Protein AF-R7U0I9-F1 (afdb_monomer_lite)

InterPro domains:
  IPR000949 ELM2 domain [PS51156] (1-55)
  IPR001005 SANT/Myb domain [PF00249] (60-103)
  IPR001005 SANT/Myb domain [SM00717] (57-105)
  IPR009057 Homedomain-like superfamily [SSF46689] (47-105)
  IPR017884 SANT domain [PS51293] (56-107)
  IPR051066 Transcriptional Regulator and Corepressor [PTHR16089] (1-124)

pLDDT: mean 70.16, std 18.09, range [36.66, 93.75]

Radius of gyration: 19.25 Å; chains: 1; bounding box: 50×29×49 Å

Organism: Capitella teleta (NCBI:txid283909)

Secondary structure (DSSP, 8-state):
--S----TTS-HHHHHHHHHHHHHHH---HHHHHHHHHHTTT-HHHHHHHHTTT-PPP----HHHHHHHHHHHHHHTT-HHHHTTT-TTS-HHHHHHHHHHHHHHHTTS-TTHHHHTTTT-TTHHHHHHHHHHHHHHHHHHHHHHS--

Foldseek 3Di:
DDQDDDDPPDDPVLLVVLQVCLCPVQNDDSSVSRSLCVVVVNDSVVSVVCSVVCRDDPLPQDPVNVVLLVVQCVVPPPPLVSSCVSVVVDDSVSSVVVVVVVVVVVVPPDPVVVVPPVPPDPPPVVVVVVVVVVVVVVVVVVVVPVPD

Sequence (148 aa):
MLVWAPHREVGDVKLDEYIHVAKEKHGYNVEQALGMLFWHKHSVDKALTDLANFTPFPDDWTVEDKVLFEQAFSFHGKSFHRIRQMLPDKSIASLVKYYYSWKKTRSRTSLMDRQARKLTNNKEERYNTCISHVLNFISYFLFFFFSQ

Structure (mmCIF, N/CA/C/O backbone):
data_AF-R7U0I9-F1
#
_entry.id   AF-R7U0I9-F1
#
loop_
_atom_site.group_PDB
_atom_site.id
_atom_site.type_symbol
_atom_site.label_atom_id
_atom_site.label_alt_id
_atom_site.label_comp_id
_atom_site.label_asym_id
_atom_site.label_entity_id
_atom_site.label_seq_id
_atom_site.pdbx_PDB_ins_code
_atom_site.Cartn_x
_atom_site.Cartn_y
_atom_site.Cartn_z
_atom_site.occupancy
_atom_site.B_iso_or_equiv
_atom_site.auth_seq_id
_atom_site.auth_comp_id
_atom_site.auth_asym_id
_atom_site.auth_atom_id
_atom_site.pdbx_PDB_model_num
ATOM 1 N N . MET A 1 1 ? 6.525 15.834 -17.172 1.00 46.09 1 MET A N 1
ATOM 2 C CA . MET A 1 1 ? 7.360 14.852 -16.451 1.00 46.09 1 MET A CA 1
ATOM 3 C C . MET A 1 1 ? 6.919 13.473 -16.922 1.00 46.09 1 MET A C 1
ATOM 5 O O . MET A 1 1 ? 5.768 13.127 -16.691 1.00 46.09 1 MET A O 1
ATOM 9 N N . LEU A 1 2 ? 7.744 12.771 -17.705 1.00 50.03 2 LEU A N 1
ATOM 10 C CA . LEU A 1 2 ? 7.419 11.433 -18.214 1.00 50.03 2 LEU A CA 1
ATOM 11 C C . LEU A 1 2 ? 7.918 10.403 -17.196 1.00 50.03 2 LEU A C 1
ATOM 13 O O . LEU A 1 2 ? 9.104 10.391 -16.889 1.00 50.03 2 LEU A O 1
ATOM 17 N N . VAL A 1 3 ? 7.010 9.586 -16.664 1.00 55.78 3 VAL A N 1
ATOM 18 C CA . VAL A 1 3 ? 7.323 8.552 -15.657 1.00 55.78 3 VAL A CA 1
ATOM 19 C C . VAL A 1 3 ? 7.793 7.250 -16.324 1.00 55.78 3 VAL A C 1
ATOM 21 O O . VAL A 1 3 ? 8.500 6.461 -15.712 1.00 55.78 3 VAL A O 1
ATOM 24 N N . TRP A 1 4 ? 7.440 7.044 -17.595 1.00 60.16 4 TRP A N 1
ATOM 25 C CA . TRP A 1 4 ? 7.859 5.903 -18.406 1.00 60.16 4 TRP A CA 1
ATOM 26 C C . TRP A 1 4 ? 7.690 6.224 -19.896 1.00 60.16 4 TRP A C 1
ATOM 28 O O . TRP A 1 4 ? 6.753 6.938 -20.265 1.00 60.16 4 TRP A O 1
ATOM 38 N N . ALA A 1 5 ? 8.559 5.682 -20.751 1.00 59.31 5 ALA A N 1
ATOM 39 C CA . ALA A 1 5 ? 8.393 5.693 -22.203 1.00 59.31 5 ALA A CA 1
ATOM 40 C C . ALA A 1 5 ? 8.688 4.289 -22.753 1.00 59.31 5 ALA A C 1
ATOM 42 O O . ALA A 1 5 ? 9.695 3.706 -22.358 1.00 59.31 5 ALA A O 1
ATOM 43 N N . PRO A 1 6 ? 7.862 3.742 -23.662 1.00 59.00 6 PRO A N 1
ATOM 44 C CA . PRO A 1 6 ? 8.150 2.459 -24.290 1.00 59.00 6 PRO A CA 1
ATOM 45 C C . PRO A 1 6 ? 9.446 2.558 -25.104 1.00 59.00 6 PRO A C 1
ATOM 47 O O . PRO A 1 6 ? 9.513 3.284 -26.100 1.00 59.00 6 PRO A O 1
ATOM 50 N N . HIS A 1 7 ? 10.478 1.838 -24.665 1.00 57.84 7 HIS A N 1
ATOM 51 C CA . HIS A 1 7 ? 11.780 1.801 -25.322 1.00 57.84 7 HIS A CA 1
ATOM 52 C C . HIS A 1 7 ? 11.897 0.538 -26.173 1.00 57.84 7 HIS A C 1
ATOM 54 O O . HIS A 1 7 ? 11.701 -0.566 -25.677 1.00 57.84 7 HIS A O 1
ATOM 60 N N . ARG A 1 8 ? 12.210 0.692 -27.464 1.00 62.72 8 ARG A N 1
ATOM 61 C CA . ARG A 1 8 ? 12.202 -0.409 -28.452 1.00 62.72 8 ARG A CA 1
ATOM 62 C C . ARG A 1 8 ? 13.413 -1.348 -28.362 1.00 62.72 8 ARG A C 1
ATOM 64 O O . ARG A 1 8 ? 13.489 -2.297 -29.132 1.00 62.72 8 ARG A O 1
ATOM 71 N N . GLU A 1 9 ? 14.373 -1.068 -27.480 1.00 62.78 9 GLU A N 1
ATOM 72 C CA . GLU A 1 9 ? 15.628 -1.833 -27.392 1.00 62.78 9 GLU A CA 1
ATOM 73 C C . GLU A 1 9 ? 15.553 -3.037 -26.446 1.00 62.78 9 GLU A C 1
ATOM 75 O O . GLU A 1 9 ? 16.333 -3.977 -26.593 1.00 62.78 9 GLU A O 1
ATOM 80 N N . VAL A 1 10 ? 14.614 -3.051 -25.496 1.00 64.50 10 VAL A N 1
ATOM 81 C CA . VAL A 1 10 ? 14.421 -4.201 -24.605 1.00 64.50 10 VAL A CA 1
ATOM 82 C C . VAL A 1 10 ? 13.316 -5.067 -25.190 1.00 64.50 10 VAL A C 1
ATOM 84 O O . VAL A 1 10 ? 12.171 -4.640 -25.267 1.00 64.50 10 VAL A O 1
ATOM 87 N N . GLY A 1 11 ? 13.661 -6.277 -25.634 1.00 74.31 11 GLY A N 1
ATOM 88 C CA . GLY A 1 11 ? 12.662 -7.241 -26.088 1.00 74.31 11 GLY A CA 1
ATOM 89 C C . GLY A 1 11 ? 11.744 -7.656 -24.938 1.00 74.31 11 GLY A C 1
ATOM 90 O O . GLY A 1 11 ? 12.235 -7.925 -23.839 1.00 74.31 11 GLY A O 1
ATOM 91 N N . ASP A 1 12 ? 10.442 -7.755 -25.209 1.00 75.25 12 ASP A N 1
ATOM 92 C CA . ASP A 1 12 ? 9.397 -8.036 -24.209 1.00 75.25 12 ASP A CA 1
ATOM 93 C C . ASP A 1 12 ? 9.716 -9.272 -23.347 1.00 75.25 12 ASP A C 1
ATOM 95 O O . ASP A 1 12 ? 9.544 -9.252 -22.134 1.00 75.25 12 ASP A O 1
ATOM 99 N N . VAL A 1 13 ? 10.319 -10.305 -23.946 1.00 82.12 13 VAL A N 1
ATOM 100 C CA . VAL A 1 13 ? 10.737 -11.537 -23.251 1.00 82.12 13 VAL A CA 1
ATOM 101 C C . VAL A 1 13 ? 11.758 -11.270 -22.137 1.00 82.12 13 VAL A C 1
ATOM 103 O O . VAL A 1 13 ? 11.646 -11.826 -21.048 1.00 82.12 13 VAL A O 1
ATOM 106 N N . LYS A 1 14 ? 12.749 -10.402 -22.383 1.00 82.06 14 LYS A N 1
ATOM 107 C CA . LYS A 1 14 ? 13.774 -10.058 -21.380 1.00 82.06 14 LYS A CA 1
ATOM 108 C C . LYS A 1 14 ? 13.205 -9.179 -20.270 1.00 82.06 14 LYS A C 1
ATOM 110 O O . LYS A 1 14 ? 13.662 -9.247 -19.132 1.00 82.06 14 LYS A O 1
ATOM 115 N N . LEU A 1 15 ? 12.232 -8.336 -20.610 1.00 83.69 15 LEU A N 1
ATOM 116 C CA . LEU A 1 15 ? 11.539 -7.494 -19.644 1.00 83.69 15 LEU A CA 1
ATOM 117 C C . LEU A 1 15 ? 10.678 -8.338 -18.697 1.00 83.69 15 LEU A C 1
ATOM 119 O O . LEU A 1 15 ? 10.732 -8.134 -17.484 1.00 83.69 15 LEU A O 1
ATOM 123 N N . ASP A 1 16 ? 9.942 -9.309 -19.234 1.00 85.06 16 ASP A N 1
ATOM 124 C CA . ASP A 1 16 ? 9.126 -10.228 -18.438 1.00 85.06 16 ASP A CA 1
ATOM 125 C C . ASP A 1 16 ? 9.986 -11.100 -17.516 1.00 85.06 16 ASP A C 1
ATOM 127 O O . ASP A 1 16 ? 9.654 -11.269 -16.340 1.00 85.06 16 ASP A O 1
ATOM 131 N N . GLU A 1 17 ? 11.128 -11.592 -18.005 1.00 87.44 17 GLU A N 1
ATOM 132 C CA . GLU A 1 17 ? 12.099 -12.329 -17.189 1.00 87.44 17 GLU A CA 1
ATOM 133 C C . GLU A 1 17 ? 12.642 -11.463 -16.040 1.00 87.44 17 GLU A 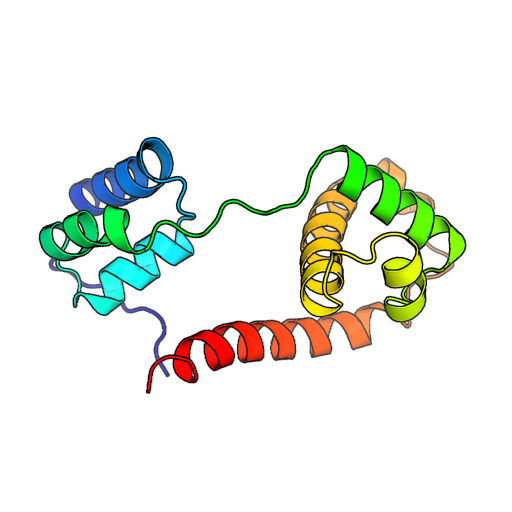C 1
ATOM 135 O O . GLU A 1 17 ? 12.672 -11.898 -14.887 1.00 87.44 17 GLU A O 1
ATOM 140 N N . TYR A 1 18 ? 12.987 -10.203 -16.318 1.00 86.44 18 TYR A N 1
ATOM 141 C CA . TYR A 1 18 ? 13.413 -9.249 -15.294 1.00 86.44 18 TYR A CA 1
ATOM 142 C C . TYR A 1 18 ? 12.331 -9.007 -14.230 1.00 86.44 18 TYR A C 1
ATOM 144 O O . TYR A 1 18 ? 12.621 -9.071 -13.032 1.00 86.44 18 TYR A O 1
ATOM 152 N N . ILE A 1 19 ? 11.083 -8.763 -14.643 1.00 86.31 19 ILE A N 1
ATOM 153 C CA . ILE A 1 19 ? 9.956 -8.546 -13.721 1.00 86.31 19 ILE A CA 1
ATOM 154 C C . ILE A 1 19 ? 9.713 -9.798 -12.870 1.00 86.31 19 ILE A C 1
ATOM 156 O O . ILE A 1 19 ? 9.474 -9.685 -11.665 1.00 86.31 19 ILE A O 1
ATOM 160 N N . HIS A 1 20 ? 9.804 -10.987 -13.471 1.00 87.31 20 HIS A N 1
ATOM 161 C CA . HIS A 1 20 ? 9.670 -12.253 -12.759 1.00 87.31 20 HIS A CA 1
ATOM 162 C C . HIS A 1 20 ? 10.751 -12.407 -11.681 1.00 87.31 20 HIS A C 1
ATOM 164 O O . HIS A 1 20 ? 10.425 -12.664 -10.523 1.00 87.31 20 HIS A O 1
ATOM 170 N N . VAL A 1 21 ? 12.021 -12.161 -12.019 1.00 85.94 21 VAL A N 1
ATOM 171 C CA . VAL A 1 21 ? 13.137 -12.231 -11.061 1.00 85.94 21 VAL A CA 1
ATOM 172 C C . VAL A 1 21 ? 12.988 -11.188 -9.951 1.00 85.94 21 VAL A C 1
ATOM 174 O O . VAL A 1 21 ? 13.158 -11.519 -8.778 1.00 85.94 21 VAL A O 1
ATOM 177 N N . ALA A 1 22 ? 12.623 -9.947 -10.283 1.00 83.56 22 ALA A N 1
ATOM 178 C CA . ALA A 1 22 ? 12.405 -8.891 -9.295 1.00 83.56 22 ALA A CA 1
ATOM 179 C C . ALA A 1 22 ? 11.294 -9.252 -8.296 1.00 83.56 22 ALA A C 1
ATOM 181 O O . ALA A 1 22 ? 11.422 -8.992 -7.097 1.00 83.56 22 ALA A O 1
ATOM 182 N N . LYS A 1 23 ? 10.226 -9.900 -8.767 1.00 83.50 23 LYS A N 1
ATOM 183 C CA . LYS A 1 23 ? 9.100 -10.308 -7.927 1.00 83.50 23 LYS A CA 1
ATOM 184 C C . LYS A 1 23 ? 9.410 -11.544 -7.080 1.00 83.50 23 LYS A C 1
ATOM 186 O O . LYS A 1 23 ? 9.213 -11.502 -5.871 1.00 83.50 23 LYS A O 1
ATOM 191 N N . GLU A 1 24 ? 9.892 -12.623 -7.691 1.00 82.50 24 GLU A N 1
ATOM 192 C CA . GLU A 1 24 ? 10.080 -13.912 -7.006 1.00 82.50 24 GLU A CA 1
ATOM 193 C C . GLU A 1 24 ? 11.302 -13.909 -6.084 1.00 82.50 24 GLU A C 1
ATOM 195 O O . GLU A 1 24 ? 11.253 -14.438 -4.976 1.00 82.50 24 GLU A O 1
ATOM 200 N N . LYS A 1 25 ? 12.407 -13.295 -6.521 1.00 79.56 25 LYS A N 1
ATOM 201 C CA . LYS A 1 25 ? 13.674 -13.338 -5.780 1.00 79.56 25 LYS A CA 1
ATOM 202 C C . LYS A 1 25 ? 13.799 -12.217 -4.752 1.00 79.56 25 LYS A C 1
ATOM 204 O O . LYS A 1 25 ? 14.459 -12.401 -3.735 1.00 79.56 25 LYS A O 1
ATOM 209 N N . HIS A 1 26 ? 13.181 -11.067 -5.020 1.00 73.56 26 HIS A N 1
ATOM 210 C CA . HIS A 1 26 ? 13.379 -9.847 -4.235 1.00 73.56 26 HIS A CA 1
ATOM 211 C C . HIS A 1 26 ? 12.075 -9.208 -3.722 1.00 73.56 26 HIS A C 1
ATOM 213 O O . HIS A 1 26 ? 12.128 -8.224 -2.990 1.00 73.56 26 HIS A O 1
ATOM 219 N N . GLY A 1 27 ? 10.900 -9.751 -4.066 1.00 72.38 27 GLY A N 1
ATOM 220 C CA . GLY A 1 27 ? 9.614 -9.280 -3.541 1.00 72.38 27 GLY A CA 1
ATOM 221 C C . GLY A 1 27 ? 9.150 -7.918 -4.070 1.00 72.38 27 GLY A C 1
ATOM 222 O O . GLY A 1 27 ? 8.245 -7.319 -3.487 1.00 72.38 27 GLY A O 1
ATOM 223 N N . TYR A 1 28 ? 9.738 -7.409 -5.156 1.00 76.50 28 TYR A N 1
ATOM 224 C CA . TYR A 1 28 ? 9.331 -6.128 -5.733 1.00 76.50 28 TYR A CA 1
ATOM 225 C C . TYR A 1 28 ? 7.957 -6.198 -6.397 1.00 76.50 28 TYR A C 1
ATOM 227 O O . TYR A 1 28 ? 7.559 -7.207 -6.988 1.00 76.50 28 TYR A O 1
ATOM 235 N N . ASN A 1 29 ? 7.245 -5.071 -6.366 1.00 79.31 29 ASN A N 1
ATOM 236 C CA . ASN A 1 29 ? 6.085 -4.867 -7.218 1.00 79.31 29 ASN A CA 1
ATOM 237 C C . ASN A 1 29 ? 6.520 -4.483 -8.651 1.00 79.31 29 ASN A C 1
ATOM 239 O O . ASN A 1 29 ? 7.653 -4.065 -8.898 1.00 79.31 29 ASN A O 1
ATOM 243 N N . VAL A 1 30 ? 5.599 -4.614 -9.608 1.00 81.94 30 VAL A N 1
ATOM 244 C CA . VAL A 1 30 ? 5.882 -4.346 -11.029 1.00 81.94 30 VAL A CA 1
ATOM 245 C C . VAL A 1 30 ? 6.290 -2.887 -11.259 1.00 81.94 30 VAL A C 1
ATOM 247 O O . VAL A 1 30 ? 7.199 -2.613 -12.031 1.00 81.94 30 VAL A O 1
ATOM 250 N N . GLU A 1 31 ? 5.664 -1.941 -10.563 1.00 79.94 31 GLU A N 1
ATOM 251 C CA . GLU A 1 31 ? 5.930 -0.504 -10.711 1.00 79.94 31 GLU A CA 1
ATOM 252 C C . GLU A 1 31 ? 7.328 -0.119 -10.197 1.00 79.94 31 GLU A C 1
ATOM 254 O O . GLU A 1 31 ? 8.005 0.709 -10.799 1.00 79.94 31 GLU A O 1
ATOM 259 N N . GLN A 1 32 ? 7.789 -0.754 -9.119 1.00 78.94 32 GLN A N 1
ATOM 260 C CA . GLN A 1 32 ? 9.123 -0.601 -8.549 1.00 78.94 32 GLN A CA 1
ATOM 261 C C . GLN A 1 32 ? 10.171 -1.189 -9.489 1.00 78.94 32 GLN A C 1
ATOM 263 O O . GLN A 1 32 ? 11.165 -0.524 -9.767 1.00 78.94 32 GLN A O 1
ATOM 268 N N . ALA A 1 33 ? 9.931 -2.394 -10.018 1.00 82.88 33 ALA A N 1
ATOM 269 C CA . ALA A 1 33 ? 10.819 -3.015 -10.996 1.00 82.88 33 ALA A CA 1
ATOM 270 C C . ALA A 1 33 ? 10.949 -2.139 -12.256 1.00 82.88 33 ALA A C 1
ATOM 272 O O . ALA A 1 33 ? 12.055 -1.841 -12.704 1.00 82.88 33 ALA A O 1
ATOM 273 N N . LEU A 1 34 ? 9.831 -1.639 -12.790 1.00 83.12 34 LEU A N 1
ATOM 274 C CA . LEU A 1 34 ? 9.844 -0.729 -13.939 1.00 83.12 34 LEU A CA 1
ATOM 275 C C . LEU A 1 34 ? 10.514 0.615 -13.614 1.00 83.12 34 LEU A C 1
ATOM 277 O O . LEU A 1 34 ? 11.270 1.133 -14.435 1.00 83.12 34 LEU A O 1
ATOM 281 N N . GLY A 1 35 ? 10.300 1.163 -12.415 1.00 79.94 35 GLY A N 1
ATOM 282 C CA . GLY A 1 35 ? 10.972 2.379 -11.950 1.00 79.94 35 GLY A CA 1
ATOM 283 C C . GLY A 1 35 ? 12.494 2.220 -11.867 1.00 79.94 35 GLY A C 1
ATOM 284 O O . GLY A 1 35 ? 13.229 3.087 -12.342 1.00 79.94 35 GLY A O 1
ATOM 285 N N . MET A 1 36 ? 12.967 1.083 -11.348 1.00 80.88 36 MET A N 1
ATOM 286 C CA . MET A 1 36 ? 14.390 0.725 -11.325 1.00 80.88 36 MET A CA 1
ATOM 287 C C . MET A 1 36 ? 14.953 0.588 -12.741 1.00 80.88 36 MET A C 1
ATOM 289 O O . MET A 1 36 ? 16.003 1.145 -13.061 1.00 80.88 36 MET A O 1
ATOM 293 N N . LEU A 1 37 ? 14.232 -0.087 -13.635 1.00 81.94 37 LEU A N 1
ATOM 294 C CA . LEU A 1 37 ? 14.663 -0.238 -15.022 1.00 81.94 37 LEU A CA 1
ATOM 295 C C . LEU A 1 37 ? 14.757 1.111 -15.755 1.00 81.94 37 LEU A C 1
ATOM 297 O O . LEU A 1 37 ? 15.713 1.350 -16.500 1.00 81.94 37 LEU A O 1
ATOM 301 N N . PHE A 1 38 ? 13.805 2.015 -15.512 1.00 81.00 38 PHE A N 1
ATOM 302 C CA . PHE A 1 38 ? 13.831 3.377 -16.046 1.00 81.00 38 PHE A CA 1
ATOM 303 C C . PHE A 1 38 ? 15.052 4.161 -15.548 1.00 81.00 38 PHE A C 1
ATOM 305 O O . PHE A 1 38 ? 15.736 4.810 -16.345 1.00 81.00 38 PHE A O 1
ATOM 312 N N . TRP A 1 39 ? 15.374 4.049 -14.255 1.00 78.44 39 TRP A N 1
ATOM 313 C CA . TRP A 1 39 ? 16.540 4.690 -13.636 1.00 78.44 39 TRP A CA 1
ATOM 314 C C . TRP A 1 39 ? 17.857 4.285 -14.311 1.00 78.44 39 TRP A C 1
ATOM 316 O O . TRP A 1 39 ? 18.724 5.120 -14.575 1.00 78.44 39 TRP A O 1
ATOM 326 N N . HIS A 1 40 ? 17.974 3.014 -14.697 1.00 81.31 40 HIS A N 1
ATOM 327 C CA . HIS A 1 40 ? 19.137 2.488 -15.415 1.00 81.31 40 HIS A CA 1
ATOM 328 C C . HIS A 1 40 ? 19.073 2.670 -16.936 1.00 81.31 40 HIS A C 1
ATOM 330 O O . HIS A 1 40 ? 19.830 2.019 -17.662 1.00 81.31 40 HIS A O 1
ATOM 336 N N . LYS A 1 41 ? 18.205 3.561 -17.438 1.00 79.88 41 LYS A N 1
ATOM 337 C CA . LYS A 1 41 ? 18.025 3.831 -18.873 1.00 79.88 41 LYS A CA 1
ATOM 338 C C . LYS A 1 41 ? 17.727 2.554 -19.674 1.00 79.88 41 LYS A C 1
ATOM 340 O O . LYS A 1 41 ? 18.249 2.388 -20.772 1.00 79.88 41 LYS A O 1
ATOM 345 N N . HIS A 1 42 ? 16.898 1.666 -19.125 1.00 78.06 42 HIS A N 1
ATOM 346 C CA . HIS A 1 42 ? 16.515 0.379 -19.720 1.00 78.06 42 HIS A CA 1
ATOM 347 C C . HIS A 1 42 ? 17.638 -0.675 -19.804 1.00 78.06 42 HIS A C 1
ATOM 349 O O . HIS A 1 42 ? 17.537 -1.634 -20.566 1.00 78.06 42 HIS A O 1
ATOM 355 N N . SER A 1 43 ? 18.695 -0.550 -18.993 1.00 82.50 43 SER A N 1
ATOM 356 C CA . SER A 1 43 ? 19.717 -1.594 -18.833 1.00 82.50 43 SER A CA 1
ATOM 357 C C . SER A 1 43 ? 19.301 -2.618 -17.771 1.00 82.50 43 SER A C 1
ATOM 359 O O . SER A 1 43 ? 19.323 -2.325 -16.574 1.00 82.50 43 SER A O 1
ATOM 361 N N . VAL A 1 44 ? 18.948 -3.829 -18.216 1.00 81.56 44 VAL A N 1
ATOM 362 C CA . VAL A 1 44 ? 18.472 -4.921 -17.346 1.00 81.56 44 VAL A CA 1
ATOM 363 C C . VAL A 1 44 ? 19.559 -5.401 -16.379 1.00 81.56 44 VAL A C 1
ATOM 365 O O . VAL A 1 44 ? 19.284 -5.559 -15.196 1.00 81.56 44 VAL A O 1
ATOM 368 N N . ASP A 1 45 ? 20.803 -5.564 -16.834 1.00 81.88 45 ASP A N 1
ATOM 369 C CA . ASP A 1 45 ? 21.892 -6.103 -16.001 1.00 81.88 45 ASP A CA 1
ATOM 370 C C . ASP A 1 45 ? 22.238 -5.196 -14.809 1.00 81.88 45 ASP A C 1
ATOM 372 O O . ASP A 1 45 ? 22.451 -5.659 -13.684 1.00 81.88 45 ASP A O 1
ATOM 376 N N . LYS A 1 46 ? 22.249 -3.877 -15.045 1.00 81.19 46 LYS A N 1
ATOM 377 C CA . LYS A 1 46 ? 22.480 -2.880 -13.991 1.00 81.19 46 LYS A CA 1
ATOM 378 C C . LYS A 1 46 ? 21.325 -2.873 -12.996 1.00 81.19 46 LYS A C 1
ATOM 380 O O . LYS A 1 46 ? 21.560 -2.952 -11.796 1.00 81.19 46 LYS A O 1
ATOM 385 N N . ALA A 1 47 ? 20.093 -2.887 -13.507 1.00 80.94 47 ALA A N 1
ATOM 386 C CA . ALA A 1 47 ? 18.902 -2.951 -12.676 1.00 80.94 47 ALA A CA 1
ATOM 387 C C . ALA A 1 47 ? 18.870 -4.227 -11.818 1.00 80.94 47 ALA A C 1
ATOM 389 O O . ALA A 1 47 ? 18.559 -4.136 -10.637 1.00 80.94 47 ALA A O 1
ATOM 390 N N . LEU A 1 48 ? 19.242 -5.391 -12.368 1.00 80.38 48 LEU A N 1
ATOM 391 C CA . LEU A 1 48 ? 19.318 -6.665 -11.635 1.00 80.38 48 LEU A CA 1
ATOM 392 C C . LEU A 1 48 ? 20.329 -6.634 -10.487 1.00 80.38 48 LEU A C 1
ATOM 394 O O . LEU A 1 48 ? 20.053 -7.176 -9.419 1.00 80.38 48 LEU A O 1
ATOM 398 N N . THR A 1 49 ? 21.490 -6.016 -10.702 1.00 80.19 49 THR A N 1
ATOM 399 C CA . THR A 1 49 ? 22.532 -5.914 -9.667 1.00 80.19 49 THR A CA 1
ATOM 400 C C . THR A 1 49 ? 22.052 -5.057 -8.495 1.00 80.19 49 THR A C 1
ATOM 402 O O . THR A 1 49 ? 22.272 -5.404 -7.335 1.00 80.19 49 THR A O 1
ATOM 405 N N . ASP A 1 50 ? 21.327 -3.980 -8.792 1.00 77.31 50 ASP A N 1
ATOM 406 C CA . ASP A 1 50 ? 20.814 -3.057 -7.784 1.00 77.31 50 ASP A CA 1
ATOM 407 C C . ASP A 1 50 ? 19.508 -3.521 -7.112 1.00 77.31 50 ASP A C 1
ATOM 409 O O . ASP A 1 50 ? 19.199 -3.054 -6.014 1.00 77.31 50 ASP A O 1
ATOM 413 N N . LEU A 1 51 ? 18.788 -4.508 -7.668 1.00 72.94 51 LEU A N 1
ATOM 414 C CA . LEU A 1 51 ? 17.633 -5.133 -6.994 1.00 72.94 51 LEU A CA 1
ATOM 415 C C . LEU A 1 51 ? 17.995 -5.707 -5.616 1.00 72.94 51 LEU A C 1
ATOM 417 O O . LEU A 1 51 ? 17.170 -5.707 -4.711 1.00 72.94 51 LEU A O 1
ATOM 421 N N . ALA A 1 52 ? 19.219 -6.203 -5.425 1.00 67.25 52 ALA A N 1
ATOM 422 C CA . ALA A 1 52 ? 19.643 -6.698 -4.116 1.00 67.25 52 ALA A CA 1
ATOM 423 C C . ALA A 1 52 ? 19.830 -5.551 -3.103 1.00 67.25 52 ALA A C 1
ATOM 425 O O . ALA A 1 52 ? 19.494 -5.704 -1.928 1.00 67.25 52 ALA A O 1
ATOM 426 N N . ASN A 1 53 ? 20.315 -4.397 -3.571 1.00 65.12 53 ASN A N 1
ATOM 427 C CA . ASN A 1 53 ? 20.700 -3.254 -2.740 1.00 65.12 53 ASN A CA 1
ATOM 428 C C . ASN A 1 53 ? 19.502 -2.410 -2.291 1.00 65.12 53 ASN A C 1
ATOM 430 O O . ASN A 1 53 ? 19.529 -1.832 -1.207 1.00 65.12 53 ASN A O 1
ATOM 434 N N . PHE A 1 54 ? 18.444 -2.348 -3.103 1.00 59.28 54 PHE A N 1
ATOM 435 C CA . PHE A 1 54 ? 17.260 -1.530 -2.827 1.00 59.28 54 PHE A CA 1
ATOM 436 C C . PHE A 1 54 ? 16.077 -2.334 -2.296 1.00 59.28 54 PHE A C 1
ATOM 438 O O . PHE A 1 54 ? 14.946 -1.858 -2.426 1.00 59.28 54 PHE A O 1
ATOM 445 N N . THR A 1 55 ? 16.295 -3.563 -1.805 1.00 56.88 55 THR A N 1
ATOM 446 C CA . THR A 1 55 ? 15.202 -4.441 -1.362 1.00 56.88 55 THR A CA 1
ATOM 447 C C . THR A 1 55 ? 14.368 -3.657 -0.345 1.00 56.88 55 THR A C 1
ATOM 449 O O . THR A 1 55 ? 14.888 -3.327 0.726 1.00 56.88 55 THR A O 1
ATOM 452 N N . PRO A 1 56 ? 13.124 -3.257 -0.678 1.00 57.16 56 PRO A N 1
ATOM 453 C CA . PRO A 1 56 ? 12.343 -2.425 0.213 1.00 57.16 56 PRO A CA 1
ATOM 454 C C . PRO A 1 56 ? 12.135 -3.207 1.500 1.00 57.16 56 PRO A C 1
ATOM 456 O O . PRO A 1 56 ? 11.866 -4.410 1.464 1.00 57.16 56 PRO A O 1
ATOM 459 N N . PHE A 1 57 ? 12.269 -2.519 2.634 1.00 47.91 57 PHE A N 1
ATOM 460 C CA . PHE A 1 57 ? 11.911 -3.104 3.916 1.00 47.91 57 PHE A CA 1
ATOM 461 C C . PHE A 1 57 ? 10.504 -3.712 3.791 1.00 47.91 57 PHE A C 1
ATOM 463 O O . PHE A 1 57 ? 9.602 -3.029 3.282 1.00 47.91 57 PHE A O 1
ATOM 470 N N . PRO A 1 58 ? 10.324 -4.994 4.159 1.00 58.16 58 PRO A N 1
ATOM 471 C CA . PRO A 1 58 ? 9.023 -5.641 4.077 1.00 58.16 58 PRO A CA 1
ATOM 472 C C . PRO A 1 58 ? 7.989 -4.812 4.846 1.00 58.16 58 PRO A C 1
ATOM 474 O O . PRO A 1 58 ? 8.315 -4.169 5.836 1.00 58.16 58 PRO A O 1
ATOM 477 N N . ASP A 1 59 ? 6.747 -4.785 4.355 1.00 64.75 59 ASP A N 1
ATOM 478 C CA . ASP A 1 59 ? 5.667 -4.004 4.969 1.00 64.75 59 ASP A CA 1
ATOM 479 C C . ASP A 1 59 ? 5.513 -4.443 6.441 1.00 64.75 59 ASP A C 1
ATOM 481 O O . ASP A 1 59 ? 5.092 -5.571 6.702 1.00 64.75 59 ASP A O 1
ATOM 485 N N . ASP A 1 60 ? 5.864 -3.568 7.394 1.00 75.44 60 ASP A N 1
ATOM 486 C CA . ASP A 1 60 ? 5.936 -3.838 8.847 1.00 75.44 60 ASP A CA 1
ATOM 487 C C . ASP A 1 60 ? 4.560 -4.081 9.508 1.00 75.44 60 ASP A C 1
ATOM 489 O O . ASP A 1 60 ? 4.366 -3.804 10.692 1.00 75.44 60 ASP A O 1
ATOM 493 N N . TRP A 1 61 ? 3.558 -4.522 8.751 1.00 85.12 61 TRP A N 1
ATOM 494 C CA . TRP A 1 61 ? 2.188 -4.734 9.206 1.00 85.12 61 TRP A CA 1
ATOM 495 C C . TRP A 1 61 ? 1.933 -6.206 9.495 1.00 85.12 61 TRP A C 1
ATOM 497 O O . TRP A 1 61 ? 1.648 -7.000 8.586 1.00 85.12 61 TRP A O 1
ATOM 507 N N . THR A 1 62 ? 1.960 -6.550 10.778 1.00 87.81 62 THR A N 1
ATOM 508 C CA . THR A 1 62 ? 1.616 -7.894 11.242 1.00 87.81 62 THR A CA 1
ATOM 509 C C . THR A 1 62 ? 0.113 -8.155 11.129 1.00 87.81 62 THR A C 1
ATOM 511 O O . THR A 1 62 ? -0.685 -7.253 10.856 1.00 87.81 62 THR A O 1
ATOM 514 N N . VAL A 1 63 ? -0.310 -9.409 11.303 1.00 86.69 63 VAL A N 1
ATOM 515 C CA . VAL A 1 63 ? -1.744 -9.743 11.313 1.00 86.69 63 VAL A CA 1
ATOM 516 C C . VAL A 1 63 ? -2.431 -9.055 12.496 1.00 86.69 63 VAL A C 1
ATOM 518 O O . VAL A 1 63 ? -3.534 -8.527 12.351 1.00 86.69 63 VAL A O 1
ATOM 521 N N . GLU A 1 64 ? -1.741 -8.979 13.629 1.00 88.12 64 GLU A N 1
ATOM 522 C CA . GLU A 1 64 ? -2.186 -8.323 14.854 1.00 88.12 64 GLU A CA 1
ATOM 523 C C . GLU A 1 64 ? -2.392 -6.819 14.632 1.00 88.12 64 GLU A C 1
ATOM 525 O O . GLU A 1 64 ? -3.449 -6.287 14.979 1.00 88.12 64 GLU A O 1
ATOM 530 N N . ASP A 1 65 ? -1.443 -6.147 13.966 1.00 91.00 65 ASP A N 1
ATOM 531 C CA . ASP A 1 65 ? -1.548 -4.723 13.629 1.00 91.00 65 ASP A CA 1
ATOM 532 C C . ASP A 1 65 ? -2.782 -4.436 12.762 1.00 91.00 65 ASP A C 1
ATOM 534 O O . ASP A 1 65 ? -3.484 -3.439 12.957 1.00 91.00 65 ASP A O 1
ATOM 538 N N . LYS A 1 66 ? -3.076 -5.323 11.803 1.00 90.25 66 LYS A N 1
ATOM 539 C CA . LYS A 1 66 ? -4.231 -5.190 10.901 1.00 90.25 66 LYS A CA 1
ATOM 540 C C . LYS A 1 66 ? -5.549 -5.316 11.661 1.00 90.25 66 LYS A C 1
ATOM 542 O O . LYS A 1 66 ? -6.448 -4.504 11.441 1.00 90.25 66 LYS A O 1
ATOM 547 N N . VAL A 1 67 ? -5.651 -6.285 12.573 1.00 90.31 67 VAL A N 1
ATOM 548 C CA . VAL A 1 67 ? -6.838 -6.469 13.427 1.00 90.31 67 VAL A CA 1
ATOM 549 C C . VAL A 1 67 ? -7.032 -5.263 14.350 1.00 90.31 67 VAL A C 1
ATOM 551 O O . VAL A 1 67 ? -8.140 -4.725 14.427 1.00 90.31 67 VAL A O 1
ATOM 554 N N . LEU A 1 68 ? -5.959 -4.777 14.982 1.00 91.62 68 LEU A N 1
ATOM 555 C CA . LEU A 1 68 ? -5.998 -3.575 15.821 1.00 91.62 68 LEU A CA 1
ATOM 556 C C . LEU A 1 68 ? -6.429 -2.339 15.030 1.00 91.62 68 LEU A C 1
ATOM 558 O O . LEU A 1 68 ? -7.242 -1.553 15.519 1.00 91.62 68 LEU A O 1
ATOM 562 N N . PHE A 1 69 ? -5.942 -2.181 13.796 1.00 92.06 69 PHE A N 1
ATOM 563 C CA . PHE A 1 69 ? -6.368 -1.092 12.924 1.00 92.06 69 PHE A CA 1
ATOM 564 C C . PHE A 1 69 ? -7.865 -1.163 12.612 1.00 92.06 69 PHE A C 1
ATOM 566 O O . PHE A 1 69 ? -8.552 -0.146 12.708 1.00 92.06 69 PHE A O 1
ATOM 573 N N . GLU A 1 70 ? -8.392 -2.336 12.252 1.00 90.75 70 GLU A N 1
ATOM 574 C CA . GLU A 1 70 ? -9.818 -2.502 11.946 1.00 90.75 70 GLU A CA 1
ATOM 575 C C . GLU A 1 70 ? -10.703 -2.200 13.155 1.00 90.75 70 GLU A C 1
ATOM 577 O O . GLU A 1 70 ? -11.703 -1.484 13.030 1.00 90.75 70 GLU A O 1
ATOM 582 N N . GLN A 1 71 ? -10.302 -2.682 14.330 1.00 89.69 71 GLN A N 1
ATOM 583 C CA . GLN A 1 71 ? -10.994 -2.416 15.583 1.00 89.69 71 GLN A CA 1
ATOM 584 C C . GLN A 1 71 ? -10.968 -0.917 15.915 1.00 89.69 71 GLN A C 1
ATOM 586 O O . GLN A 1 71 ? -12.021 -0.305 16.100 1.00 89.69 71 GLN A O 1
ATOM 591 N N . ALA A 1 72 ? -9.785 -0.298 15.909 1.00 90.12 72 ALA A N 1
ATOM 592 C CA . ALA A 1 72 ? -9.615 1.129 16.171 1.00 90.12 72 ALA A CA 1
ATOM 593 C C . ALA A 1 72 ? -10.413 1.996 15.183 1.00 90.12 72 ALA A C 1
ATOM 595 O O . ALA A 1 72 ? -11.059 2.967 15.583 1.00 90.12 72 ALA A O 1
ATOM 596 N N . PHE A 1 73 ? -10.417 1.627 13.900 1.00 91.19 73 PHE A N 1
ATOM 597 C CA . PHE A 1 73 ? -11.191 2.313 12.868 1.00 91.19 73 PHE A CA 1
ATOM 598 C C . PHE A 1 73 ? -12.701 2.149 13.080 1.00 91.19 73 PHE A C 1
ATOM 600 O O . PHE A 1 73 ? -13.446 3.106 12.870 1.00 91.19 73 PHE A O 1
ATOM 607 N N . SER A 1 74 ? -13.168 0.982 13.536 1.00 87.19 74 SER A N 1
ATOM 608 C CA . SER A 1 74 ? -14.586 0.763 13.855 1.00 87.19 74 SER A CA 1
ATOM 609 C C . SER A 1 74 ? -15.079 1.676 14.982 1.00 87.19 74 SER A C 1
ATOM 611 O O . SER A 1 74 ? -16.221 2.129 14.934 1.00 87.19 74 SER A O 1
ATOM 613 N N . PHE A 1 75 ? -14.237 1.969 15.977 1.00 89.44 75 PHE A N 1
ATOM 614 C CA . PHE A 1 75 ? -14.598 2.842 17.102 1.00 89.44 75 PHE A CA 1
ATOM 615 C C . PHE A 1 75 ? -14.393 4.333 16.814 1.00 89.44 75 PHE A C 1
ATOM 617 O O . PHE A 1 75 ? -15.164 5.167 17.287 1.00 89.44 75 PHE A O 1
ATOM 624 N N . HIS A 1 76 ? -13.342 4.690 16.073 1.00 89.38 76 HIS A N 1
ATOM 625 C CA . HIS A 1 76 ? -12.881 6.079 15.949 1.00 89.38 76 HIS A CA 1
ATOM 626 C C . HIS A 1 76 ? -12.990 6.662 14.532 1.00 89.38 76 HIS A C 1
ATOM 628 O O . HIS A 1 76 ? -12.729 7.853 14.332 1.00 89.38 76 HIS A O 1
ATOM 634 N N . GLY A 1 77 ? -13.376 5.858 13.540 1.00 87.94 77 GLY A N 1
ATOM 635 C CA . GLY A 1 77 ? -13.482 6.276 12.145 1.00 87.94 77 GLY A CA 1
ATOM 636 C C . GLY A 1 77 ? -12.152 6.790 11.590 1.00 87.94 77 GLY A C 1
ATOM 637 O O . GLY A 1 77 ? -11.087 6.265 11.886 1.00 87.94 77 GLY A O 1
ATOM 638 N N . LYS A 1 78 ? -12.183 7.866 10.796 1.00 87.56 78 LYS A N 1
ATOM 639 C CA . LYS A 1 78 ? -10.986 8.450 10.149 1.00 87.56 78 LYS A CA 1
ATOM 640 C C . LYS A 1 78 ? -10.111 9.296 11.083 1.00 87.56 78 LYS A C 1
ATOM 642 O O . LYS A 1 78 ? -9.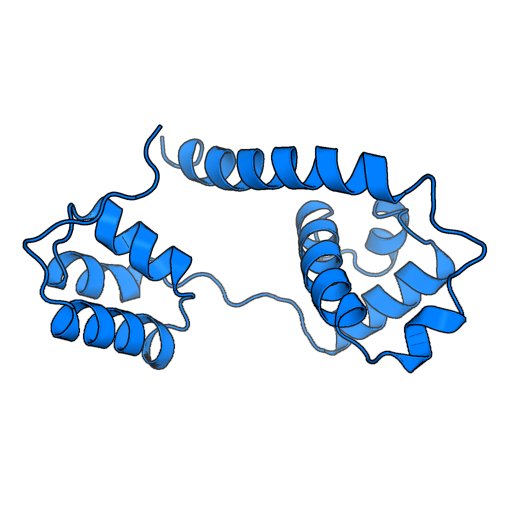249 10.039 10.614 1.00 87.56 78 LYS A O 1
ATOM 647 N N . SER A 1 79 ? -10.318 9.217 12.396 1.00 90.94 79 SER A N 1
ATOM 648 C CA . SER A 1 79 ? -9.465 9.905 13.363 1.00 90.94 79 SER A CA 1
ATOM 649 C C . SER A 1 79 ? -8.137 9.155 13.534 1.00 90.94 79 SER A C 1
ATOM 651 O O . SER A 1 79 ? -7.935 8.417 14.494 1.00 90.94 79 SER A O 1
ATOM 653 N N . PHE A 1 80 ? -7.206 9.334 12.591 1.00 89.44 80 PHE A N 1
ATOM 654 C CA . PHE A 1 80 ? -5.915 8.623 12.588 1.00 89.44 80 PHE A CA 1
ATOM 655 C C . PHE A 1 80 ? -5.043 8.930 13.810 1.00 89.44 80 PHE A C 1
ATOM 657 O O . PHE A 1 80 ? -4.323 8.058 14.284 1.00 89.44 80 PHE A O 1
ATOM 664 N N . HIS A 1 81 ? -5.154 10.135 14.373 1.00 92.44 81 HIS A N 1
ATOM 665 C CA . HIS A 1 81 ? -4.499 10.483 15.636 1.00 92.44 81 HIS A CA 1
ATOM 666 C C . HIS A 1 81 ? -5.018 9.633 16.798 1.00 92.44 81 HIS A C 1
ATOM 668 O O . HIS A 1 81 ? -4.246 9.260 17.676 1.00 92.44 81 HIS A O 1
ATOM 674 N N . ARG A 1 82 ? -6.315 9.294 16.785 1.00 91.94 82 ARG A N 1
ATOM 675 C CA . ARG A 1 82 ? -6.926 8.418 17.784 1.00 91.94 82 ARG A CA 1
ATOM 676 C C . ARG A 1 82 ? -6.581 6.952 17.535 1.00 91.94 82 ARG A C 1
ATOM 678 O O . ARG A 1 82 ? -6.246 6.258 18.484 1.00 91.94 82 ARG A O 1
ATOM 685 N N . ILE A 1 83 ? -6.571 6.510 16.276 1.00 92.12 83 ILE A N 1
ATOM 686 C CA . ILE A 1 83 ? -6.131 5.154 15.898 1.00 92.12 83 ILE A CA 1
ATOM 687 C C . ILE A 1 83 ? -4.679 4.910 16.324 1.00 92.12 83 ILE A C 1
ATOM 689 O O . ILE A 1 83 ? -4.372 3.855 16.869 1.00 92.12 83 ILE A O 1
ATOM 693 N N . ARG A 1 84 ? -3.794 5.901 16.162 1.00 93.75 84 ARG A N 1
ATOM 694 C CA . ARG A 1 84 ? -2.395 5.809 16.605 1.00 93.75 84 ARG A CA 1
ATOM 695 C C . ARG A 1 84 ? -2.250 5.540 18.104 1.00 93.75 84 ARG A C 1
ATOM 697 O O . ARG A 1 84 ? -1.264 4.946 18.505 1.00 93.75 84 ARG A O 1
ATOM 704 N N . GLN A 1 85 ? -3.214 5.921 18.942 1.00 92.94 85 GLN A N 1
ATOM 705 C CA . GLN A 1 85 ? -3.147 5.591 20.372 1.00 92.94 85 GLN A CA 1
ATOM 706 C C . GLN A 1 85 ? -3.237 4.077 20.623 1.00 92.94 85 GLN A C 1
ATOM 708 O O . GLN A 1 85 ? -2.710 3.606 21.623 1.00 92.94 85 GLN A O 1
ATOM 713 N N . MET A 1 86 ? -3.862 3.321 19.713 1.00 89.88 86 MET A N 1
ATOM 714 C CA . MET A 1 86 ? -3.911 1.852 19.747 1.00 89.88 86 MET A CA 1
ATOM 715 C C . MET A 1 86 ? -2.754 1.193 18.982 1.00 89.88 86 MET A C 1
ATOM 717 O O . MET A 1 86 ? -2.510 0.006 19.153 1.00 89.88 86 MET A O 1
ATOM 721 N N . LEU A 1 87 ? -2.053 1.957 18.141 1.00 90.50 87 LEU A N 1
ATOM 722 C CA . LEU A 1 87 ? -0.913 1.522 17.332 1.00 90.50 87 LEU A CA 1
ATOM 723 C C . LEU A 1 87 ? 0.220 2.557 17.457 1.00 90.50 87 LEU A C 1
ATOM 725 O O . LEU A 1 87 ? 0.484 3.293 16.499 1.00 90.50 87 LEU A O 1
ATOM 729 N N . PRO A 1 88 ? 0.856 2.677 18.639 1.00 90.25 88 PRO A N 1
ATOM 730 C CA . PRO A 1 88 ? 1.824 3.741 18.910 1.00 90.25 88 PRO A CA 1
ATOM 731 C C . PRO A 1 88 ? 3.075 3.643 18.028 1.00 90.25 88 PRO A C 1
ATOM 733 O O . PRO A 1 88 ? 3.630 4.678 17.647 1.00 90.25 88 PRO A O 1
ATOM 736 N N . ASP A 1 89 ? 3.447 2.418 17.646 1.00 89.25 89 ASP A N 1
ATOM 737 C CA . ASP A 1 89 ? 4.624 2.109 16.828 1.00 89.25 89 ASP A CA 1
ATOM 738 C C . ASP A 1 89 ? 4.410 2.407 15.337 1.00 89.25 89 ASP A C 1
ATOM 740 O O . ASP A 1 89 ? 5.359 2.441 14.553 1.00 89.25 89 ASP A O 1
ATOM 744 N N . LYS A 1 90 ? 3.164 2.665 14.916 1.00 89.19 90 LYS A N 1
ATOM 745 C CA . LYS A 1 90 ? 2.849 3.039 13.535 1.00 89.19 90 LYS A CA 1
ATOM 746 C C . LYS A 1 90 ? 2.735 4.554 13.406 1.00 89.19 90 LYS A C 1
ATOM 748 O O . LYS A 1 90 ? 1.955 5.227 14.084 1.00 89.19 90 LYS A O 1
ATOM 753 N N . SER A 1 91 ? 3.489 5.113 12.463 1.00 90.06 91 SER A N 1
ATOM 754 C CA . SER A 1 91 ? 3.370 6.528 12.111 1.00 90.06 91 SER A CA 1
ATOM 755 C C . SER A 1 91 ? 2.013 6.823 11.461 1.00 90.06 91 SER A C 1
ATOM 757 O O . SER A 1 91 ? 1.417 5.967 10.806 1.00 90.06 91 SER A O 1
ATOM 759 N N . ILE A 1 92 ? 1.540 8.070 11.573 1.00 89.88 92 ILE A N 1
ATOM 760 C CA . ILE A 1 92 ? 0.293 8.508 10.918 1.00 89.88 92 ILE A CA 1
ATOM 761 C C . ILE A 1 92 ? 0.341 8.242 9.406 1.00 89.88 92 ILE A C 1
ATOM 763 O O . ILE A 1 92 ? -0.649 7.798 8.831 1.00 89.88 92 ILE A O 1
ATOM 767 N N . ALA A 1 93 ? 1.498 8.449 8.770 1.00 84.44 93 ALA A N 1
ATOM 768 C CA . ALA A 1 93 ? 1.691 8.161 7.352 1.00 84.44 93 ALA A CA 1
ATOM 769 C C . ALA A 1 93 ? 1.482 6.671 7.029 1.00 84.44 93 ALA A C 1
ATOM 771 O O . ALA A 1 93 ? 0.781 6.352 6.068 1.00 84.44 93 ALA A O 1
ATOM 772 N N . SER A 1 94 ? 2.016 5.767 7.859 1.00 87.50 94 SER A N 1
ATOM 773 C CA . SER A 1 94 ? 1.820 4.320 7.705 1.00 87.50 94 SER A CA 1
ATOM 774 C C . SER A 1 94 ? 0.349 3.922 7.875 1.00 87.50 94 SER A C 1
ATOM 776 O O . SER A 1 94 ? -0.194 3.208 7.033 1.00 87.50 94 SER A O 1
ATOM 778 N N . LEU A 1 95 ? -0.343 4.468 8.884 1.00 90.12 95 LEU A N 1
ATOM 779 C CA . LEU A 1 95 ? -1.780 4.233 9.102 1.00 90.12 95 LEU A CA 1
ATOM 780 C C . LEU A 1 95 ? -2.634 4.689 7.908 1.00 90.12 95 LEU A C 1
ATOM 782 O O . LEU A 1 95 ? -3.557 3.991 7.486 1.00 90.12 95 LEU A O 1
ATOM 786 N N . VAL A 1 96 ? -2.324 5.860 7.345 1.00 89.56 96 VAL A N 1
ATOM 787 C CA . VAL A 1 96 ? -3.030 6.402 6.176 1.00 89.56 96 VAL A CA 1
ATOM 788 C C . VAL A 1 96 ? -2.747 5.556 4.929 1.00 89.56 96 VAL A C 1
ATOM 790 O O . VAL A 1 96 ? -3.683 5.224 4.196 1.00 89.56 96 VAL A O 1
ATOM 793 N N . LYS A 1 97 ? -1.490 5.156 4.698 1.00 84.62 97 LYS A N 1
ATOM 794 C CA . LYS A 1 97 ? -1.102 4.260 3.593 1.00 84.62 97 LYS A CA 1
ATOM 795 C C . LYS A 1 97 ? -1.834 2.916 3.685 1.00 84.62 97 LYS A C 1
ATOM 797 O O . LYS A 1 97 ? -2.405 2.452 2.690 1.00 84.62 97 LYS A O 1
ATOM 802 N N . TYR A 1 98 ? -1.870 2.328 4.881 1.00 86.81 98 TYR A N 1
ATOM 803 C CA . TYR A 1 98 ? -2.581 1.080 5.137 1.00 86.81 98 TYR A CA 1
ATOM 804 C C . TYR A 1 98 ? -4.084 1.228 4.879 1.00 86.81 98 TYR A C 1
ATOM 806 O O . TYR A 1 98 ? -4.653 0.426 4.140 1.00 86.81 98 TYR A O 1
ATOM 814 N N . TYR A 1 99 ? -4.719 2.299 5.369 1.00 88.25 99 TYR A N 1
ATOM 815 C CA . TYR A 1 99 ? -6.141 2.575 5.134 1.00 88.25 99 TYR A CA 1
ATOM 816 C C . TYR A 1 99 ? -6.520 2.560 3.649 1.00 88.25 99 TYR A C 1
ATOM 818 O O . TYR A 1 99 ? -7.511 1.930 3.276 1.00 88.25 99 TYR A O 1
ATOM 826 N N . TYR A 1 100 ? -5.756 3.237 2.788 1.00 83.06 100 TYR A N 1
ATOM 827 C CA . TYR A 1 100 ? -6.075 3.287 1.358 1.00 83.06 100 TYR A CA 1
ATOM 828 C C . TYR A 1 100 ? -5.876 1.933 0.669 1.00 83.06 100 TYR A C 1
ATOM 830 O O . TYR A 1 100 ? -6.689 1.554 -0.181 1.00 83.06 100 TYR A O 1
ATOM 838 N N . SER A 1 101 ? -4.864 1.172 1.084 1.00 79.62 101 SER A N 1
ATOM 839 C CA . SER A 1 101 ? -4.618 -0.189 0.591 1.00 79.62 101 SER A CA 1
ATOM 840 C C . SER A 1 101 ? -5.735 -1.152 1.020 1.00 79.62 101 SER A C 1
ATOM 842 O O . SER A 1 101 ? -6.324 -1.854 0.194 1.00 79.62 101 SER A O 1
ATOM 844 N N . TRP A 1 102 ? -6.106 -1.119 2.300 1.00 83.19 102 TRP A N 1
ATOM 845 C CA . TRP A 1 102 ? -7.171 -1.924 2.898 1.00 83.19 102 TRP A CA 1
ATOM 846 C C . TRP A 1 102 ? -8.557 -1.586 2.327 1.00 83.19 102 TRP A C 1
ATOM 848 O O . TRP A 1 102 ? -9.308 -2.480 1.923 1.00 83.19 102 TRP A O 1
ATOM 858 N N . LYS A 1 103 ? -8.886 -0.293 2.184 1.00 75.06 103 LYS A N 1
ATOM 859 C CA . LYS A 1 103 ? -10.162 0.167 1.608 1.00 75.06 103 LYS A CA 1
ATOM 860 C C . LYS A 1 103 ? -10.338 -0.295 0.159 1.00 75.06 103 LYS A C 1
ATOM 862 O O . LYS A 1 103 ? -11.448 -0.675 -0.219 1.00 75.06 103 LYS A O 1
ATOM 867 N N . LYS A 1 104 ? -9.265 -0.305 -0.645 1.00 65.62 104 LYS A N 1
ATOM 868 C CA . LYS A 1 104 ? -9.282 -0.810 -2.032 1.00 65.62 104 LYS A CA 1
ATOM 869 C C . LYS A 1 104 ? -9.638 -2.300 -2.089 1.00 65.62 104 LYS A C 1
ATOM 871 O O . LYS A 1 104 ? -10.372 -2.723 -2.981 1.00 65.62 104 LYS A O 1
ATOM 876 N N . THR A 1 105 ? -9.188 -3.092 -1.118 1.00 60.53 105 THR A N 1
ATOM 877 C CA . THR A 1 105 ? -9.555 -4.514 -1.000 1.00 60.53 105 THR A CA 1
ATOM 878 C C . THR A 1 105 ? -10.994 -4.696 -0.515 1.00 60.53 105 THR A C 1
ATOM 880 O O . THR A 1 105 ? -11.715 -5.515 -1.080 1.00 60.53 105 THR A O 1
ATOM 883 N N . ARG A 1 106 ? -11.472 -3.859 0.414 1.00 59.66 106 ARG A N 1
ATOM 884 C CA . ARG A 1 106 ? -12.857 -3.892 0.924 1.00 59.66 106 ARG A CA 1
ATOM 885 C C . ARG A 1 106 ? -13.917 -3.381 -0.067 1.00 59.66 106 ARG A C 1
ATOM 887 O O . ARG A 1 106 ? -15.092 -3.669 0.097 1.00 59.66 106 ARG A O 1
ATOM 894 N N . SER A 1 107 ? -13.539 -2.618 -1.093 1.00 53.31 107 SER A N 1
ATOM 895 C CA . SER A 1 107 ? -14.463 -2.195 -2.164 1.00 53.31 107 SER A CA 1
ATOM 896 C C . SER A 1 107 ? -14.667 -3.261 -3.249 1.00 53.31 107 SER A C 1
ATOM 898 O O . SER A 1 107 ? -15.529 -3.086 -4.109 1.00 53.31 107 SER A O 1
ATOM 900 N N . ARG A 1 108 ? -13.859 -4.330 -3.246 1.00 50.38 108 ARG A N 1
ATOM 901 C CA . ARG A 1 108 ? -13.959 -5.444 -4.200 1.00 50.38 108 ARG A CA 1
ATOM 902 C C . ARG A 1 108 ? -14.832 -6.598 -3.688 1.00 50.38 108 ARG A C 1
ATOM 904 O O . ARG A 1 108 ? -14.992 -7.577 -4.411 1.00 50.38 108 ARG A O 1
ATOM 911 N N . THR A 1 109 ? -15.394 -6.510 -2.478 1.00 46.84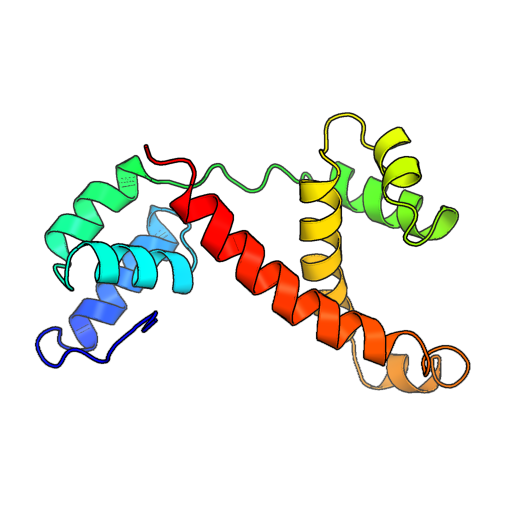 109 THR A N 1
ATOM 912 C CA . THR A 1 109 ? -16.345 -7.511 -1.973 1.00 46.84 109 THR A CA 1
ATOM 913 C C . THR A 1 109 ? -17.719 -7.341 -2.638 1.00 46.84 109 THR A C 1
ATOM 915 O O . THR A 1 109 ? -18.149 -6.235 -2.948 1.00 46.84 109 THR A O 1
ATOM 918 N N . SER A 1 110 ? -18.334 -8.483 -2.952 1.00 46.34 110 SER A N 1
ATOM 919 C CA . SER A 1 110 ? -19.372 -8.741 -3.968 1.00 46.34 110 SER A CA 1
ATOM 920 C C . SER A 1 110 ? -20.625 -7.837 -4.006 1.00 46.34 110 SER A C 1
ATOM 922 O O . SER A 1 110 ? -20.937 -7.108 -3.070 1.00 46.34 110 SER A O 1
ATOM 924 N N . LEU A 1 111 ? -21.408 -7.968 -5.092 1.00 50.38 111 LEU A N 1
ATOM 925 C CA . LEU A 1 111 ? -22.650 -7.230 -5.396 1.00 50.38 111 LEU A CA 1
ATOM 926 C C . LEU A 1 111 ? -23.674 -7.143 -4.244 1.00 50.38 111 LEU A C 1
ATOM 928 O O . LEU A 1 111 ? -24.467 -6.204 -4.229 1.00 50.38 111 LEU A O 1
ATOM 932 N N . MET A 1 112 ? -23.645 -8.059 -3.271 1.00 49.34 112 MET A N 1
ATOM 933 C CA . MET A 1 112 ? -24.558 -8.044 -2.120 1.00 49.34 112 MET A CA 1
ATOM 934 C C . MET A 1 112 ? -24.258 -6.918 -1.111 1.00 49.34 112 MET A C 1
ATOM 936 O O . MET A 1 112 ? -25.188 -6.361 -0.531 1.00 49.34 112 MET A O 1
ATOM 940 N N . ASP A 1 113 ? -22.996 -6.490 -0.974 1.00 53.94 113 ASP A N 1
ATOM 941 C CA . ASP A 1 113 ? -22.585 -5.369 -0.100 1.00 53.94 113 ASP A CA 1
ATOM 942 C C . ASP A 1 113 ? -23.083 -4.001 -0.618 1.00 53.94 113 ASP A C 1
ATOM 944 O O . ASP A 1 113 ? -23.132 -3.000 0.107 1.00 53.94 113 ASP A O 1
ATOM 948 N N . ARG A 1 114 ? -23.456 -3.943 -1.902 1.00 50.78 114 ARG A N 1
ATOM 949 C CA . ARG A 1 114 ? -23.801 -2.711 -2.621 1.00 50.78 114 ARG A CA 1
ATOM 950 C C . ARG A 1 114 ? -25.200 -2.194 -2.269 1.00 50.78 114 ARG A C 1
ATOM 952 O O . ARG A 1 114 ? -25.423 -0.984 -2.298 1.00 50.78 114 ARG A O 1
ATOM 959 N N . GLN A 1 115 ? -26.120 -3.084 -1.893 1.00 51.06 115 GLN A N 1
ATOM 960 C CA . GL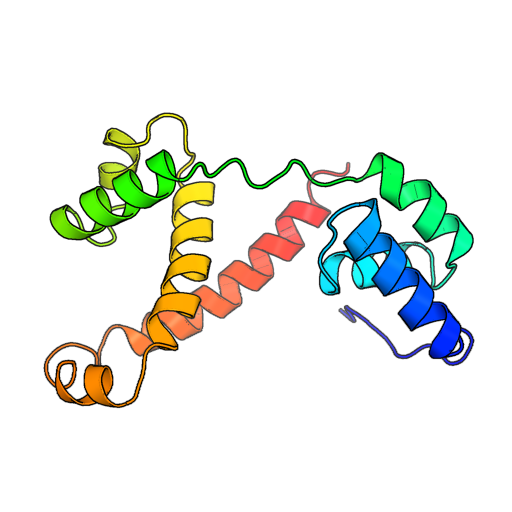N A 1 115 ? -27.486 -2.718 -1.505 1.00 51.06 115 GLN A CA 1
ATOM 961 C C . GLN A 1 115 ? -27.536 -2.041 -0.120 1.00 51.06 115 GLN A C 1
ATOM 963 O O . GLN A 1 115 ? -28.364 -1.159 0.094 1.00 51.06 115 GLN A O 1
ATOM 968 N N . ALA A 1 116 ? -26.624 -2.393 0.795 1.00 50.06 116 ALA A N 1
ATOM 969 C CA . ALA A 1 116 ? -26.652 -1.938 2.189 1.00 50.06 116 ALA A CA 1
ATOM 970 C C . ALA A 1 116 ? -26.117 -0.507 2.409 1.00 50.06 116 ALA A C 1
ATOM 972 O O . ALA A 1 116 ? -26.447 0.131 3.405 1.00 50.06 116 ALA A O 1
ATOM 973 N N . ARG A 1 117 ? -25.306 0.037 1.488 1.00 53.59 117 ARG A N 1
ATOM 974 C CA . ARG A 1 117 ? -24.611 1.335 1.674 1.00 53.59 117 ARG A CA 1
ATOM 975 C C . ARG A 1 117 ? -25.301 2.541 1.032 1.00 53.59 117 ARG A C 1
ATOM 977 O O . ARG A 1 117 ? -24.737 3.635 1.006 1.00 53.59 117 ARG A O 1
ATOM 984 N N . LYS A 1 118 ? -26.517 2.372 0.507 1.00 46.56 118 LYS A N 1
ATOM 985 C CA . LYS A 1 118 ? -27.199 3.399 -0.300 1.00 46.56 118 LYS A CA 1
ATOM 986 C C . LYS A 1 118 ? -27.722 4.619 0.475 1.00 46.56 118 LYS A C 1
ATOM 988 O O . LYS A 1 118 ? -28.294 5.502 -0.151 1.00 46.56 118 LYS A O 1
ATOM 993 N N . LEU A 1 119 ? -27.497 4.715 1.788 1.00 48.75 119 LEU A N 1
ATOM 994 C CA . LEU A 1 119 ? -28.016 5.820 2.607 1.00 48.75 119 LEU A CA 1
ATOM 995 C C . LEU A 1 119 ? -26.957 6.784 3.180 1.00 48.75 119 LEU A C 1
ATOM 997 O O . LEU A 1 119 ? -27.352 7.776 3.780 1.00 48.75 119 LEU A O 1
ATOM 1001 N N . THR A 1 120 ? -25.641 6.585 2.978 1.00 50.81 120 THR A N 1
ATOM 1002 C CA . THR A 1 120 ? -24.631 7.405 3.701 1.00 50.81 120 THR A CA 1
ATOM 1003 C C . THR A 1 120 ? -23.529 8.089 2.873 1.00 50.81 120 THR A C 1
ATOM 1005 O O . THR A 1 120 ? -22.817 8.925 3.422 1.00 50.81 120 THR A O 1
ATOM 1008 N N . ASN A 1 121 ? -23.344 7.800 1.575 1.00 51.50 121 ASN A N 1
ATOM 1009 C CA . ASN A 1 121 ? -22.020 8.000 0.940 1.00 51.50 121 ASN A CA 1
ATOM 1010 C C . ASN A 1 121 ? -21.802 9.182 -0.034 1.00 51.50 121 ASN A C 1
ATOM 1012 O O . ASN A 1 121 ? -20.668 9.384 -0.466 1.00 51.50 121 ASN A O 1
ATOM 1016 N N . ASN A 1 122 ? -22.794 10.023 -0.348 1.00 47.03 122 ASN A N 1
ATOM 1017 C CA . ASN A 1 122 ? -22.645 10.994 -1.454 1.00 47.03 122 ASN A CA 1
ATOM 1018 C C . ASN A 1 122 ? -21.676 12.174 -1.211 1.00 47.03 122 ASN A C 1
ATOM 1020 O O . ASN A 1 122 ? -21.250 12.813 -2.170 1.00 47.03 122 ASN A O 1
ATOM 1024 N N . LYS A 1 123 ? -21.295 12.493 0.036 1.00 47.94 123 LYS A N 1
ATOM 1025 C CA . LYS A 1 123 ? -20.346 13.595 0.319 1.00 47.94 123 LYS A CA 1
ATOM 1026 C C . LYS A 1 123 ? -18.884 13.145 0.406 1.00 47.94 123 LYS A C 1
ATOM 1028 O O . LYS A 1 123 ? -17.996 13.959 0.179 1.00 47.94 123 LYS A O 1
ATOM 1033 N N . GLU A 1 124 ? -18.612 11.869 0.686 1.00 49.19 124 GLU A N 1
ATOM 1034 C CA . GLU A 1 124 ? -17.240 11.375 0.875 1.00 49.19 124 GLU A CA 1
ATOM 1035 C C . GLU A 1 124 ? -16.503 11.064 -0.431 1.00 49.19 124 GLU A C 1
ATOM 1037 O O . GLU A 1 124 ? -15.277 11.164 -0.469 1.00 49.19 124 GLU A O 1
ATOM 1042 N N . GLU A 1 125 ? -17.206 10.718 -1.510 1.00 46.91 125 GLU A N 1
ATOM 1043 C CA . GLU A 1 125 ? -16.578 10.381 -2.798 1.00 46.91 125 GLU A CA 1
ATOM 1044 C C . GLU A 1 125 ? -15.791 11.552 -3.400 1.00 46.91 125 GLU A C 1
ATOM 1046 O O . GLU A 1 125 ? -14.686 11.350 -3.895 1.00 46.91 125 GLU A O 1
ATOM 1051 N N . ARG A 1 126 ? -16.278 12.792 -3.260 1.00 41.28 126 ARG A N 1
ATOM 1052 C CA . ARG A 1 126 ? -15.647 13.976 -3.868 1.00 41.28 126 ARG A CA 1
ATOM 1053 C C . ARG A 1 126 ? -14.305 14.359 -3.226 1.00 41.28 126 ARG A C 1
ATOM 1055 O O . ARG A 1 126 ? -13.399 14.793 -3.928 1.00 41.28 126 ARG A O 1
ATOM 1062 N N . TYR A 1 127 ? -14.153 14.153 -1.915 1.00 43.47 127 TYR A N 1
ATOM 1063 C CA . TYR A 1 127 ? -12.893 14.399 -1.196 1.00 43.47 127 TYR A CA 1
ATOM 1064 C C . TYR A 1 127 ? -11.861 13.290 -1.437 1.00 43.47 127 TYR A C 1
ATOM 1066 O O . TYR A 1 127 ? -10.663 13.562 -1.507 1.00 43.47 127 TYR A O 1
ATOM 1074 N N . ASN A 1 128 ? -12.320 12.046 -1.613 1.00 46.91 128 ASN A N 1
ATOM 1075 C CA . ASN A 1 128 ? -11.445 10.904 -1.879 1.00 46.91 128 ASN A CA 1
ATOM 1076 C C . ASN A 1 128 ? -10.783 11.001 -3.267 1.00 46.91 128 ASN A C 1
ATOM 1078 O O . ASN A 1 128 ? -9.613 10.642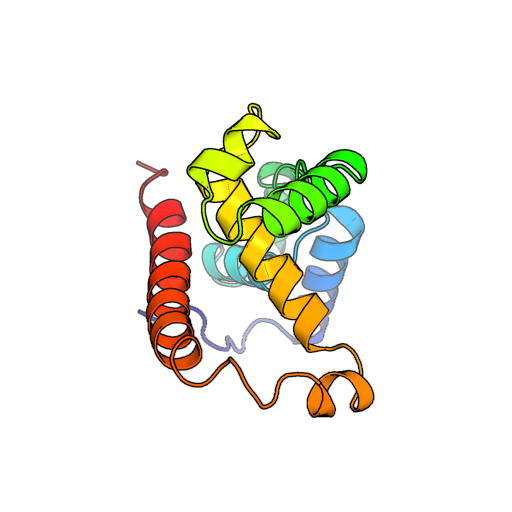 -3.392 1.00 46.91 128 ASN A O 1
ATOM 1082 N N . THR A 1 129 ? -11.476 11.533 -4.283 1.00 48.12 129 THR A N 1
ATOM 1083 C CA . THR A 1 129 ? -10.882 11.742 -5.616 1.00 48.12 129 THR A CA 1
ATOM 1084 C C . THR A 1 129 ? -9.753 12.774 -5.561 1.00 48.12 129 THR A C 1
ATOM 1086 O O . THR A 1 129 ? -8.650 12.498 -6.032 1.00 48.12 129 THR A O 1
ATOM 1089 N N . CYS A 1 130 ? -9.973 13.914 -4.894 1.00 44.50 130 CYS A N 1
ATOM 1090 C CA . CYS A 1 130 ? -8.965 14.971 -4.766 1.00 44.50 130 CYS A CA 1
ATOM 1091 C C . CYS A 1 130 ? -7.738 14.536 -3.944 1.00 44.50 130 CYS A C 1
ATOM 1093 O O . CYS A 1 130 ? -6.612 14.844 -4.323 1.00 44.50 130 CYS A O 1
ATOM 1095 N N . ILE A 1 131 ? -7.920 13.774 -2.857 1.00 47.69 131 ILE A N 1
ATOM 1096 C CA . ILE A 1 131 ? -6.803 13.316 -2.008 1.00 47.69 131 ILE A CA 1
ATOM 1097 C C . ILE A 1 131 ? -6.001 12.192 -2.687 1.00 47.69 131 ILE A C 1
ATOM 1099 O O . ILE A 1 131 ? -4.783 12.136 -2.537 1.00 47.69 131 ILE A O 1
ATOM 1103 N N . SER A 1 132 ? -6.640 11.338 -3.495 1.00 48.53 132 SER A N 1
ATOM 1104 C CA . SER A 1 132 ? -5.943 10.274 -4.239 1.00 48.53 132 SER A CA 1
ATOM 1105 C C . SER A 1 132 ? -4.939 10.810 -5.274 1.00 48.53 132 SER A C 1
ATOM 1107 O O . SER A 1 132 ? -3.873 10.225 -5.469 1.00 48.53 132 SER A O 1
ATOM 1109 N N . HIS A 1 133 ? -5.237 11.964 -5.881 1.00 43.34 133 HIS A N 1
ATOM 1110 C CA . HIS A 1 133 ? -4.321 12.665 -6.783 1.00 43.34 133 HIS A CA 1
ATOM 1111 C C . HIS A 1 133 ? -3.154 13.329 -6.035 1.00 43.34 133 HIS A C 1
ATOM 1113 O O . HIS A 1 133 ? -2.017 13.267 -6.497 1.00 43.34 133 HIS A O 1
ATOM 1119 N N . VAL A 1 134 ? -3.402 13.906 -4.854 1.00 46.41 134 VAL A N 1
ATOM 1120 C CA . VAL A 1 134 ? -2.359 14.567 -4.045 1.00 46.41 134 VAL A CA 1
ATOM 1121 C C . VAL A 1 134 ? -1.413 13.548 -3.391 1.00 46.41 134 VAL A C 1
ATOM 1123 O O . VAL A 1 134 ? -0.213 13.790 -3.309 1.00 46.41 134 VAL A O 1
ATOM 1126 N N . LEU A 1 135 ? -1.911 12.376 -2.982 1.00 46.09 135 LEU A N 1
ATOM 1127 C CA . LEU A 1 135 ? -1.091 11.326 -2.359 1.00 46.09 135 LEU A CA 1
ATOM 1128 C C . LEU A 1 135 ? -0.226 10.549 -3.360 1.00 46.09 135 LEU A C 1
ATOM 1130 O O . LEU A 1 135 ? 0.888 10.170 -3.005 1.00 46.09 135 LEU A O 1
ATOM 1134 N N . ASN A 1 136 ? -0.679 10.379 -4.609 1.00 44.16 136 ASN A N 1
ATOM 1135 C CA . ASN A 1 136 ? 0.216 9.928 -5.678 1.00 44.16 136 ASN A CA 1
ATOM 1136 C C . ASN A 1 136 ? 1.364 10.930 -5.859 1.00 44.16 136 ASN A C 1
ATOM 1138 O O . ASN A 1 136 ? 2.522 10.533 -5.870 1.00 44.16 136 ASN A O 1
ATOM 1142 N N . PHE A 1 137 ? 1.067 12.233 -5.879 1.00 42.28 137 PHE A N 1
ATOM 1143 C CA . PHE A 1 137 ? 2.085 13.273 -6.036 1.00 42.28 137 PHE A CA 1
ATOM 1144 C C . PHE A 1 137 ? 3.110 13.293 -4.886 1.00 42.28 137 PHE A C 1
ATOM 1146 O O . PHE A 1 137 ? 4.308 13.369 -5.137 1.00 42.28 137 PHE A O 1
ATOM 1153 N N . ILE A 1 138 ? 2.669 13.148 -3.632 1.00 43.75 138 ILE A N 1
ATOM 1154 C CA . ILE A 1 138 ? 3.555 13.139 -2.452 1.00 43.75 138 ILE A CA 1
ATOM 1155 C C . ILE A 1 138 ? 4.409 11.861 -2.378 1.00 43.75 138 ILE A C 1
ATOM 1157 O O . ILE A 1 138 ? 5.561 11.932 -1.953 1.00 43.75 138 ILE A O 1
ATOM 1161 N N . SER A 1 139 ? 3.901 10.713 -2.843 1.00 47.56 139 SER A N 1
ATOM 1162 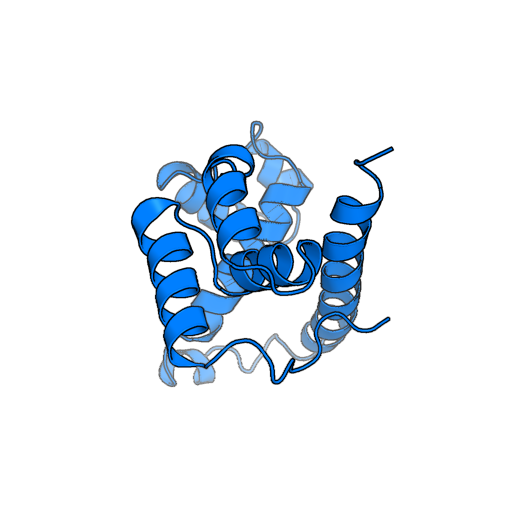C CA . SER A 1 139 ? 4.692 9.474 -2.903 1.00 47.56 139 SER A CA 1
ATOM 1163 C C . SER A 1 139 ? 5.825 9.547 -3.937 1.00 47.56 139 SER A C 1
ATOM 1165 O O . SER A 1 139 ? 6.887 8.979 -3.699 1.00 47.56 139 SER A O 1
ATOM 1167 N N . TYR A 1 140 ? 5.639 10.282 -5.041 1.00 43.81 140 TYR A N 1
ATOM 1168 C CA . TYR A 1 140 ? 6.716 10.574 -5.999 1.00 43.81 140 TYR A CA 1
ATOM 1169 C C . TYR A 1 140 ? 7.663 11.682 -5.505 1.00 43.81 140 TYR A C 1
ATOM 1171 O O . TYR A 1 140 ? 8.857 11.642 -5.792 1.00 43.81 140 TYR A O 1
ATOM 1179 N N . PHE A 1 141 ? 7.165 12.648 -4.727 1.00 39.97 141 PHE A N 1
ATOM 1180 C CA . PHE A 1 141 ? 7.970 13.768 -4.226 1.00 39.97 141 PHE A CA 1
ATOM 1181 C C . PHE A 1 141 ? 8.893 13.377 -3.057 1.00 39.97 141 PHE A C 1
ATOM 1183 O O . PHE A 1 141 ? 10.026 13.849 -2.988 1.00 39.97 141 PHE A O 1
ATOM 1190 N N . LEU A 1 142 ? 8.463 12.472 -2.168 1.00 42.19 142 LEU A N 1
ATOM 1191 C CA . LEU A 1 142 ? 9.297 11.987 -1.055 1.00 42.19 142 LEU A CA 1
ATOM 1192 C C . LEU A 1 142 ? 10.426 11.049 -1.505 1.00 42.19 142 LEU A C 1
ATOM 1194 O O . LEU A 1 142 ? 11.459 11.001 -0.847 1.00 42.19 142 LEU A O 1
ATOM 1198 N N . PHE A 1 143 ? 10.275 10.368 -2.644 1.00 45.00 143 PHE A N 1
ATOM 1199 C CA . PHE A 1 143 ? 11.367 9.602 -3.256 1.00 45.00 143 PHE A CA 1
ATOM 1200 C C . PHE A 1 143 ? 12.421 10.519 -3.908 1.00 45.00 143 PHE A C 1
ATOM 1202 O O . PHE A 1 143 ? 13.588 10.156 -3.994 1.00 45.00 143 PHE A O 1
ATOM 1209 N N . PHE A 1 144 ? 12.032 11.731 -4.325 1.00 39.84 144 PHE A N 1
ATOM 1210 C CA . PHE A 1 144 ? 12.930 12.694 -4.970 1.00 39.84 144 PHE A CA 1
ATOM 1211 C C . PHE A 1 144 ? 13.714 13.570 -3.973 1.00 39.84 144 PHE A C 1
ATOM 1213 O O . PHE A 1 144 ? 14.809 14.017 -4.293 1.00 39.84 144 PHE A O 1
ATOM 1220 N N . PHE A 1 145 ? 13.187 13.816 -2.765 1.00 36.66 145 PHE A N 1
ATOM 1221 C CA . PHE A 1 145 ? 13.785 14.766 -1.808 1.00 36.66 145 PHE A CA 1
ATOM 1222 C C . PHE A 1 145 ? 14.668 14.137 -0.714 1.00 36.66 145 PHE A C 1
ATOM 1224 O O . PHE A 1 145 ? 15.337 14.869 0.005 1.00 36.66 145 PHE A O 1
ATOM 1231 N N . PHE A 1 146 ? 14.701 12.806 -0.580 1.00 37.09 146 PHE A N 1
ATOM 1232 C CA . PHE A 1 146 ? 15.571 12.113 0.390 1.00 37.09 146 PHE A CA 1
ATOM 1233 C C . PHE A 1 146 ? 16.915 11.641 -0.197 1.00 37.09 146 PHE A C 1
ATOM 1235 O O . PHE A 1 146 ? 17.644 10.902 0.455 1.00 37.09 146 PHE A O 1
ATOM 1242 N N . SER A 1 147 ? 17.247 12.072 -1.419 1.00 38.47 147 SER A N 1
ATOM 1243 C CA . SER A 1 147 ? 18.516 11.772 -2.090 1.00 38.47 147 SER A CA 1
ATOM 1244 C C . SER A 1 147 ? 19.226 13.057 -2.529 1.00 38.47 147 SER A C 1
ATOM 1246 O O . SER A 1 147 ? 19.499 13.250 -3.717 1.00 38.47 147 SER A O 1
ATOM 1248 N N . GLN A 1 148 ? 19.520 13.930 -1.563 1.00 41.03 148 GLN A N 1
ATOM 1249 C CA . GLN A 1 148 ? 20.612 14.896 -1.664 1.00 41.03 148 GLN A CA 1
ATOM 1250 C C . GLN A 1 148 ? 21.529 14.749 -0.452 1.00 41.03 148 GLN A C 1
ATOM 1252 O O . GLN A 1 148 ? 20.986 14.553 0.658 1.00 41.03 148 GLN A O 1
#